Protein AF-A0A925QWQ7-F1 (afdb_monomer_lite)

Structure (mmCIF, N/CA/C/O backbone):
data_AF-A0A925QWQ7-F1
#
_entry.id   AF-A0A925QWQ7-F1
#
loop_
_atom_site.group_PDB
_atom_site.id
_atom_site.type_symbol
_atom_site.label_atom_id
_atom_site.label_alt_id
_atom_site.label_comp_id
_atom_site.label_asym_id
_atom_site.label_entity_id
_atom_site.label_seq_id
_atom_site.pdbx_PDB_ins_code
_atom_site.Cartn_x
_atom_site.Cartn_y
_atom_site.Cartn_z
_atom_site.occupancy
_atom_site.B_iso_or_equiv
_atom_site.auth_seq_id
_atom_site.auth_comp_id
_atom_site.auth_asym_id
_atom_site.auth_atom_id
_atom_site.pdbx_PDB_model_num
ATOM 1 N N . MET A 1 1 ? -10.759 -59.375 -59.514 1.00 40.69 1 MET A N 1
ATOM 2 C CA . MET A 1 1 ? -9.436 -59.112 -58.903 1.00 40.69 1 MET A CA 1
ATOM 3 C C . MET A 1 1 ? -8.755 -57.961 -59.629 1.00 40.69 1 MET A C 1
ATOM 5 O O . MET A 1 1 ? -8.294 -58.163 -60.742 1.00 40.69 1 MET A O 1
ATOM 9 N N . LYS A 1 2 ? -8.731 -56.778 -59.010 1.00 33.19 2 LYS A N 1
ATOM 10 C CA . LYS A 1 2 ? -7.583 -55.865 -58.846 1.00 33.19 2 LYS A CA 1
ATOM 11 C C . LYS A 1 2 ? -8.124 -54.510 -58.381 1.00 33.19 2 LYS A C 1
ATOM 13 O O . LYS A 1 2 ? -9.008 -53.928 -58.995 1.00 33.19 2 LYS A O 1
ATOM 18 N N . ILE A 1 3 ? -7.617 -54.122 -57.220 1.00 41.31 3 ILE A N 1
ATOM 19 C CA . ILE A 1 3 ? -7.823 -52.874 -56.492 1.00 41.31 3 ILE A CA 1
ATOM 20 C C . ILE A 1 3 ? -7.242 -51.714 -57.306 1.00 41.31 3 ILE A C 1
ATOM 22 O O . ILE A 1 3 ? -6.184 -51.887 -57.902 1.00 41.31 3 ILE A O 1
ATOM 26 N N . SER A 1 4 ? -7.885 -50.548 -57.255 1.00 40.28 4 SER A N 1
ATOM 27 C CA . SER A 1 4 ? -7.181 -49.262 -57.179 1.00 40.28 4 SER A CA 1
ATOM 28 C C . SER A 1 4 ? -8.117 -48.213 -56.593 1.00 40.28 4 SER A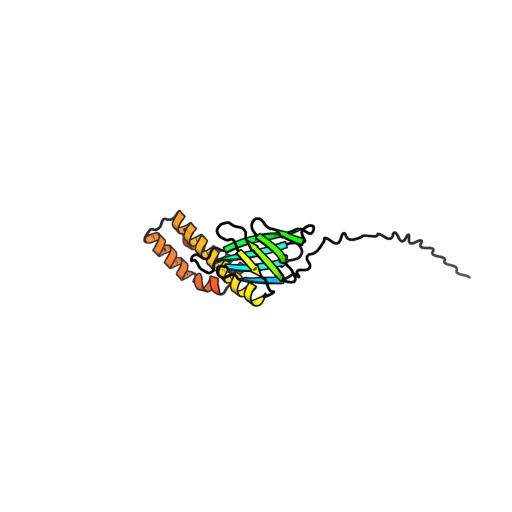 C 1
ATOM 30 O O . SER A 1 4 ? -8.942 -47.609 -57.271 1.00 40.28 4 SER A O 1
ATOM 32 N N . VAL A 1 5 ? -7.990 -48.063 -55.279 1.00 43.75 5 VAL A N 1
ATOM 33 C CA . VAL A 1 5 ? -8.482 -46.934 -54.497 1.00 43.75 5 VAL A CA 1
ATOM 34 C C . VAL A 1 5 ? -7.574 -45.748 -54.814 1.00 43.75 5 VAL A C 1
ATOM 36 O O . VAL A 1 5 ? -6.370 -45.835 -54.588 1.00 43.75 5 VAL A O 1
ATOM 39 N N . LEU A 1 6 ? -8.131 -44.642 -55.305 1.00 39.59 6 LEU A N 1
ATOM 40 C CA . LEU A 1 6 ? -7.437 -43.357 -55.297 1.00 39.59 6 LEU A CA 1
ATOM 41 C C . LEU A 1 6 ? -8.345 -42.318 -54.634 1.00 39.59 6 LEU A C 1
ATOM 43 O O . LEU A 1 6 ? -9.187 -41.687 -55.267 1.00 39.59 6 LEU A O 1
ATOM 47 N N . LEU A 1 7 ? -8.188 -42.204 -53.315 1.00 43.06 7 LEU A N 1
ATOM 48 C CA . LEU A 1 7 ? -8.650 -41.069 -52.526 1.00 43.06 7 LEU A CA 1
ATOM 49 C C . LEU A 1 7 ? -7.810 -39.847 -52.908 1.00 43.06 7 LEU A C 1
ATOM 51 O O . LEU A 1 7 ? -6.602 -39.838 -52.676 1.00 43.06 7 LEU A O 1
ATOM 55 N N . LEU A 1 8 ? -8.449 -38.805 -53.436 1.00 37.38 8 LEU A N 1
ATOM 56 C CA . LEU A 1 8 ? -7.844 -37.484 -53.574 1.00 37.38 8 LEU A CA 1
ATOM 57 C C . LEU A 1 8 ? -8.557 -36.521 -52.616 1.00 37.38 8 LEU A C 1
ATOM 59 O O . LEU A 1 8 ? -9.559 -35.899 -52.956 1.00 37.38 8 LEU A O 1
ATOM 63 N N . PHE A 1 9 ? -8.046 -36.430 -51.388 1.00 41.44 9 PHE A N 1
ATOM 64 C CA . PHE A 1 9 ? -8.383 -35.346 -50.468 1.00 41.44 9 PHE A CA 1
ATOM 65 C C . PHE A 1 9 ? -7.597 -34.098 -50.888 1.00 41.44 9 PHE A C 1
ATOM 67 O O . PHE A 1 9 ? -6.409 -33.971 -50.598 1.00 41.44 9 PHE A O 1
ATOM 74 N N . LEU A 1 10 ? -8.261 -33.166 -51.571 1.00 42.81 10 LEU A N 1
ATOM 75 C CA . LEU A 1 10 ? -7.774 -31.796 -51.728 1.00 42.81 10 LEU A CA 1
ATOM 76 C C . LEU A 1 10 ? -8.007 -31.039 -50.413 1.00 42.81 10 LEU A C 1
ATOM 78 O O . LEU A 1 10 ? -9.051 -30.429 -50.194 1.00 42.81 10 LEU A O 1
ATOM 82 N N . LEU A 1 11 ? -7.015 -31.095 -49.524 1.00 41.81 11 LEU A N 1
ATOM 83 C CA . LEU A 1 11 ? -6.864 -30.140 -48.430 1.00 41.81 11 LEU A CA 1
ATOM 84 C C . LEU A 1 11 ? -6.453 -28.795 -49.034 1.00 41.81 11 LEU A C 1
ATOM 86 O O . LEU A 1 11 ? -5.289 -28.567 -49.362 1.00 41.81 11 LEU A O 1
ATOM 90 N N . ILE A 1 12 ? -7.425 -27.895 -49.179 1.00 48.91 12 ILE A N 1
ATOM 91 C CA . ILE A 1 12 ? -7.155 -26.470 -49.348 1.00 48.91 12 ILE A CA 1
ATOM 92 C C . ILE A 1 12 ? -6.528 -26.004 -48.034 1.00 48.91 12 ILE A C 1
ATOM 94 O O . ILE A 1 12 ? -7.210 -25.759 -47.042 1.00 48.91 12 ILE A O 1
ATOM 98 N N . ALA A 1 13 ? -5.200 -25.935 -48.025 1.00 45.50 13 ALA A N 1
ATOM 99 C CA . ALA A 1 13 ? -4.436 -25.242 -47.008 1.00 45.50 13 ALA A CA 1
ATOM 100 C C . ALA A 1 13 ? -4.671 -23.734 -47.172 1.00 45.50 13 ALA A C 1
ATOM 102 O O . ALA A 1 13 ? -3.864 -23.016 -47.763 1.00 45.50 13 ALA A O 1
ATOM 103 N N . SER A 1 14 ? -5.787 -23.237 -46.645 1.00 41.69 14 SER A N 1
ATOM 104 C CA . SER A 1 14 ? -5.896 -21.836 -46.264 1.00 41.69 14 SER A CA 1
ATOM 105 C C . SER A 1 14 ? -4.884 -21.615 -45.144 1.00 41.69 14 SER A C 1
ATOM 107 O O . SER A 1 14 ? -5.115 -21.948 -43.983 1.00 41.69 14 SER A O 1
ATOM 109 N N . LYS A 1 15 ? -3.714 -21.079 -45.509 1.00 37.12 15 LYS A N 1
ATOM 110 C CA . LYS A 1 15 ? -2.814 -20.415 -44.569 1.00 37.12 15 LYS A CA 1
ATOM 111 C C . LYS A 1 15 ? -3.584 -19.245 -43.966 1.00 37.12 15 LYS A C 1
ATOM 113 O O . LYS A 1 15 ? -3.544 -18.129 -44.477 1.00 37.12 15 LYS A O 1
ATOM 118 N N . SER A 1 16 ? -4.291 -19.511 -42.878 1.00 40.88 16 SER A N 1
ATOM 119 C CA . SER A 1 16 ? -4.682 -18.493 -41.921 1.00 40.88 16 SER A CA 1
ATOM 120 C C . SER A 1 16 ? -3.385 -17.937 -41.345 1.00 40.88 16 SER A C 1
ATOM 122 O O . SER A 1 16 ? -2.865 -18.438 -40.351 1.00 40.88 16 SER A O 1
ATOM 124 N N . ASN A 1 17 ? -2.822 -16.919 -41.997 1.00 40.78 17 ASN A N 1
ATOM 125 C CA . ASN A 1 17 ? -1.910 -15.993 -41.344 1.00 40.78 17 ASN A CA 1
ATOM 126 C C . ASN A 1 17 ? -2.736 -15.235 -40.298 1.00 40.78 17 ASN A C 1
ATOM 128 O O . ASN A 1 17 ? -3.084 -14.071 -40.472 1.00 40.78 17 ASN A O 1
ATOM 132 N N . SER A 1 18 ? -3.059 -15.902 -39.192 1.00 41.16 18 SER A N 1
ATOM 133 C CA . SER A 1 18 ? -3.264 -15.216 -37.930 1.00 41.16 18 SER A CA 1
ATOM 134 C C . SER A 1 18 ? -1.891 -14.692 -37.532 1.00 41.16 18 SER A C 1
ATOM 136 O O . SER A 1 18 ? -1.170 -15.313 -36.756 1.00 41.16 18 SER A O 1
ATOM 138 N N . GLN A 1 19 ? -1.508 -13.541 -38.088 1.00 38.75 19 GLN A N 1
ATOM 139 C CA . GLN A 1 19 ? -0.690 -12.622 -37.318 1.00 38.75 19 GLN A CA 1
ATOM 140 C C . GLN A 1 19 ? -1.536 -12.317 -36.087 1.00 38.75 19 GLN A C 1
ATOM 142 O O . GLN A 1 19 ? -2.439 -11.485 -36.128 1.00 38.75 19 GLN A O 1
ATOM 147 N N . ALA A 1 20 ? -1.319 -13.081 -35.015 1.00 44.44 20 ALA A N 1
ATOM 148 C CA . ALA A 1 20 ? -1.681 -12.619 -33.696 1.00 44.44 20 ALA A CA 1
ATOM 149 C C . ALA A 1 20 ? -1.054 -11.230 -33.609 1.00 44.44 20 ALA A C 1
ATOM 151 O O . ALA A 1 20 ? 0.171 -11.118 -33.674 1.00 44.44 20 ALA A O 1
ATOM 152 N N . LEU A 1 21 ? -1.888 -10.185 -33.598 1.00 43.09 21 LEU A N 1
ATOM 153 C CA . LEU A 1 21 ? -1.446 -8.842 -33.268 1.00 43.09 21 LEU A CA 1
ATOM 154 C C . LEU A 1 21 ? -0.762 -9.006 -31.914 1.00 43.09 21 LEU A C 1
ATOM 156 O O . LEU A 1 21 ? -1.430 -9.214 -30.900 1.00 43.09 21 LEU A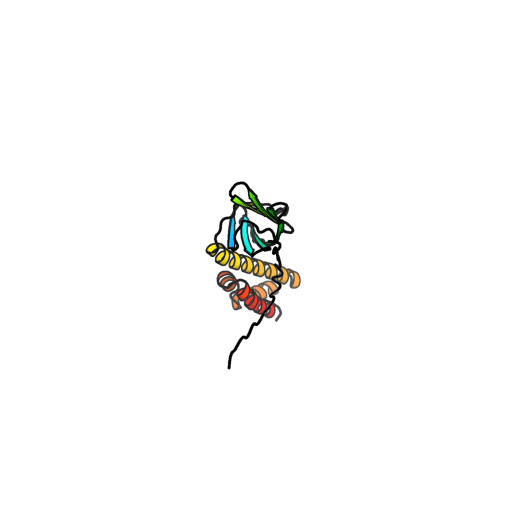 O 1
ATOM 160 N N . SER A 1 22 ? 0.568 -9.058 -31.909 1.00 48.84 22 SER A N 1
ATOM 161 C CA . SER A 1 22 ? 1.319 -9.136 -30.673 1.00 48.84 22 SER A CA 1
ATOM 162 C C . SER A 1 22 ? 1.055 -7.807 -29.999 1.00 48.84 22 SER A C 1
ATOM 164 O O . SER A 1 22 ? 1.579 -6.785 -30.440 1.00 48.84 22 SER A O 1
ATOM 166 N N . ILE A 1 23 ? 0.168 -7.812 -29.003 1.00 57.44 23 ILE A N 1
ATOM 167 C CA . ILE A 1 23 ? -0.064 -6.648 -28.159 1.00 57.44 23 ILE A CA 1
ATOM 168 C C . ILE A 1 23 ? 1.328 -6.231 -27.680 1.00 57.44 23 ILE A C 1
ATOM 170 O O . ILE A 1 23 ? 2.019 -7.078 -27.105 1.00 57.44 23 ILE A O 1
ATOM 174 N N . PRO A 1 24 ? 1.796 -5.015 -27.996 1.00 58.03 24 PRO A N 1
ATOM 175 C CA . PRO A 1 24 ? 3.124 -4.582 -27.598 1.00 58.03 24 PRO A CA 1
ATOM 176 C C . PRO A 1 24 ? 3.265 -4.742 -26.081 1.00 58.03 24 PRO A C 1
ATOM 178 O O . PRO A 1 24 ? 2.457 -4.222 -25.312 1.00 58.03 24 PRO A O 1
ATOM 181 N N . ARG A 1 25 ? 4.249 -5.545 -25.665 1.00 69.19 25 ARG A N 1
ATOM 182 C CA . ARG A 1 25 ? 4.498 -5.882 -24.261 1.00 69.19 25 ARG A CA 1
ATOM 183 C C . ARG A 1 25 ? 5.687 -5.091 -23.751 1.00 69.19 25 ARG A C 1
ATOM 185 O O . ARG A 1 25 ? 6.698 -4.978 -24.441 1.00 69.19 25 ARG A O 1
ATOM 192 N N . SER A 1 26 ? 5.563 -4.602 -22.523 1.00 81.06 26 SER A N 1
ATOM 193 C CA . SER A 1 26 ? 6.690 -4.061 -21.773 1.00 81.06 26 SER A CA 1
ATOM 194 C C . SER A 1 26 ? 7.804 -5.106 -21.662 1.00 81.06 26 SER A C 1
ATOM 196 O O . SER A 1 26 ? 7.536 -6.296 -21.508 1.00 81.06 26 SER A O 1
ATOM 198 N N . ASP A 1 27 ? 9.060 -4.661 -21.703 1.00 86.62 27 ASP A N 1
ATOM 199 C CA . ASP A 1 27 ? 10.222 -5.494 -21.383 1.00 86.62 27 ASP A CA 1
ATOM 200 C C . ASP A 1 27 ? 10.437 -5.655 -19.866 1.00 86.62 27 ASP A C 1
ATOM 202 O O . ASP A 1 27 ? 11.351 -6.365 -19.440 1.00 86.62 27 ASP A O 1
ATOM 206 N N . LEU A 1 28 ? 9.611 -5.008 -19.033 1.00 90.19 28 LEU A N 1
ATOM 207 C CA . LEU A 1 28 ? 9.527 -5.318 -17.611 1.00 90.19 28 LEU A CA 1
ATOM 208 C C . LEU A 1 28 ? 8.772 -6.635 -17.430 1.00 90.19 28 LEU A C 1
ATOM 210 O O . LEU A 1 28 ? 7.623 -6.753 -17.847 1.00 90.19 28 LEU A O 1
ATOM 214 N N . ALA A 1 29 ? 9.421 -7.609 -16.797 1.00 91.19 29 ALA A N 1
ATOM 215 C CA . ALA A 1 29 ? 8.795 -8.887 -16.500 1.00 91.19 29 ALA A CA 1
ATOM 216 C C . ALA A 1 29 ? 7.634 -8.737 -15.502 1.00 91.19 29 ALA A C 1
ATOM 218 O O . ALA A 1 29 ? 7.589 -7.811 -14.687 1.00 91.19 29 ALA A O 1
ATOM 219 N N . ASP A 1 30 ? 6.712 -9.694 -15.543 1.00 93.00 30 ASP A N 1
ATOM 220 C CA . ASP A 1 30 ? 5.745 -9.872 -14.468 1.00 93.00 30 ASP A CA 1
ATOM 221 C C . ASP A 1 30 ? 6.479 -10.168 -13.163 1.00 93.00 30 ASP A C 1
ATOM 223 O O . ASP A 1 30 ? 7.454 -10.921 -13.135 1.00 93.00 30 ASP A O 1
ATOM 227 N N . GLY A 1 31 ? 5.999 -9.588 -12.068 1.00 92.75 31 GLY A N 1
ATOM 228 C CA . GLY A 1 31 ? 6.649 -9.768 -10.782 1.00 92.75 31 GLY A CA 1
ATOM 229 C C . GLY A 1 31 ? 6.351 -8.668 -9.784 1.00 92.75 31 GLY A C 1
ATOM 230 O O . GLY A 1 31 ? 5.429 -7.860 -9.932 1.00 92.75 31 GLY A O 1
ATOM 231 N N . TYR A 1 32 ? 7.155 -8.661 -8.729 1.00 93.75 32 TYR A N 1
ATOM 232 C CA . TYR A 1 32 ? 7.007 -7.765 -7.596 1.00 93.75 32 TYR A CA 1
ATOM 233 C C . TYR A 1 32 ? 8.264 -6.935 -7.436 1.00 93.75 32 TYR A C 1
ATOM 235 O O . TYR A 1 32 ? 9.368 -7.460 -7.308 1.00 93.75 32 TYR A O 1
ATOM 243 N N . TYR A 1 33 ? 8.081 -5.627 -7.394 1.00 94.31 33 TYR A N 1
ATOM 244 C CA . TYR A 1 33 ? 9.157 -4.664 -7.376 1.00 94.31 33 TYR A CA 1
ATOM 245 C C . TYR A 1 33 ? 9.014 -3.715 -6.198 1.00 94.31 33 TYR A C 1
ATOM 247 O O . TYR A 1 33 ? 7.915 -3.399 -5.741 1.00 94.31 33 TYR A O 1
ATOM 255 N N . ARG A 1 34 ? 10.152 -3.218 -5.729 1.00 93.25 34 ARG A N 1
ATOM 256 C CA . ARG A 1 34 ? 10.247 -2.281 -4.618 1.00 93.25 34 ARG A CA 1
ATOM 257 C C . ARG A 1 34 ? 11.214 -1.162 -4.965 1.00 93.25 34 ARG A C 1
ATOM 259 O O . ARG A 1 34 ? 12.287 -1.399 -5.517 1.00 93.25 34 ARG A O 1
ATOM 266 N N . GLY A 1 35 ? 10.847 0.061 -4.612 1.00 92.06 35 GLY A N 1
ATOM 267 C CA . GLY A 1 35 ? 11.693 1.247 -4.705 1.00 92.06 35 GLY A CA 1
ATOM 268 C C . GLY A 1 35 ? 11.533 2.104 -3.464 1.00 92.06 35 GLY A C 1
ATOM 269 O O . GLY A 1 35 ? 10.501 2.038 -2.809 1.00 92.06 35 GLY A O 1
ATOM 270 N N . HIS A 1 36 ? 12.570 2.838 -3.076 1.00 89.38 36 HIS A N 1
ATOM 271 C CA . HIS A 1 36 ? 12.551 3.703 -1.892 1.00 89.38 36 HIS A CA 1
ATOM 272 C C . HIS A 1 36 ? 13.132 5.076 -2.237 1.00 89.38 36 HIS A C 1
ATOM 274 O O . HIS A 1 36 ? 14.043 5.191 -3.063 1.00 89.38 36 HIS A O 1
ATOM 280 N N . SER A 1 37 ? 12.601 6.106 -1.590 1.00 87.19 37 SER A N 1
ATOM 281 C CA . SER A 1 37 ? 13.196 7.430 -1.437 1.00 87.19 37 SER A CA 1
ATOM 282 C C . SER A 1 37 ? 13.415 7.695 0.058 1.00 87.19 37 SER A C 1
ATOM 284 O O . SER A 1 37 ? 13.122 6.843 0.894 1.00 87.19 37 SER A O 1
ATOM 286 N N . PHE A 1 38 ? 13.931 8.872 0.411 1.00 81.00 38 PHE A N 1
ATOM 287 C CA . PHE A 1 38 ? 14.091 9.263 1.815 1.00 81.00 38 PHE A CA 1
ATOM 288 C C . PHE A 1 38 ? 12.752 9.307 2.575 1.00 81.00 38 PHE A C 1
ATOM 290 O O . PHE A 1 38 ? 12.695 8.946 3.744 1.00 81.00 38 PHE A O 1
ATOM 297 N N . MET A 1 39 ? 11.674 9.703 1.894 1.00 81.50 39 MET A N 1
ATOM 298 C CA . MET A 1 39 ? 10.369 9.966 2.514 1.00 81.50 39 MET A CA 1
ATOM 299 C C . MET A 1 39 ? 9.334 8.888 2.201 1.00 81.50 39 MET A C 1
ATOM 301 O O . MET A 1 39 ? 8.265 8.883 2.801 1.00 81.50 39 MET A O 1
ATOM 305 N N . MET A 1 40 ? 9.604 8.003 1.235 1.00 86.88 40 MET A N 1
ATOM 306 C CA . MET A 1 40 ? 8.594 7.094 0.698 1.00 86.88 40 MET A CA 1
ATOM 307 C C . MET A 1 40 ? 9.141 5.721 0.324 1.00 86.88 40 MET A C 1
ATOM 309 O O . MET A 1 40 ? 10.280 5.572 -0.116 1.00 86.88 40 MET A O 1
ATOM 313 N N . ALA A 1 41 ? 8.269 4.724 0.413 1.00 89.12 41 ALA A N 1
ATOM 314 C CA . ALA A 1 41 ? 8.440 3.414 -0.190 1.00 89.12 41 ALA A CA 1
ATOM 315 C C . ALA A 1 41 ? 7.396 3.217 -1.296 1.00 89.12 41 ALA A C 1
ATOM 317 O O . ALA A 1 41 ? 6.226 3.540 -1.113 1.00 89.12 41 ALA A O 1
ATOM 318 N N . GLY A 1 42 ? 7.820 2.684 -2.437 1.00 90.69 42 GLY A N 1
ATOM 319 C CA . GLY A 1 42 ? 6.965 2.267 -3.542 1.00 90.69 42 GLY A CA 1
ATOM 320 C C . GLY A 1 42 ? 7.055 0.759 -3.745 1.00 90.69 42 GLY A C 1
ATOM 321 O O . GLY A 1 42 ? 8.147 0.188 -3.733 1.00 90.69 42 GLY A O 1
ATOM 322 N N . TYR A 1 43 ? 5.910 0.131 -3.957 1.00 92.44 43 TYR A N 1
ATOM 323 C CA . TYR A 1 43 ? 5.741 -1.299 -4.153 1.00 92.44 43 TYR A CA 1
ATOM 324 C C . TYR A 1 43 ? 4.913 -1.502 -5.414 1.00 92.44 43 TYR A C 1
ATOM 326 O O . TYR A 1 43 ? 3.808 -0.986 -5.508 1.00 92.44 43 TYR A O 1
ATOM 334 N N . VAL A 1 44 ? 5.432 -2.236 -6.393 1.00 94.06 44 VAL A N 1
ATOM 335 C CA . VAL A 1 44 ? 4.765 -2.420 -7.685 1.00 94.06 44 VAL A CA 1
ATOM 336 C C . VAL A 1 44 ? 4.578 -3.902 -7.957 1.00 94.06 44 VAL A C 1
ATOM 338 O O . VAL A 1 44 ? 5.549 -4.652 -7.947 1.00 94.06 44 VAL A O 1
ATOM 341 N N . ARG A 1 45 ? 3.346 -4.326 -8.228 1.00 94.25 45 ARG A N 1
ATOM 342 C CA . ARG A 1 45 ? 3.045 -5.655 -8.772 1.00 94.25 45 ARG A CA 1
ATOM 343 C C . ARG A 1 45 ? 2.713 -5.517 -10.250 1.00 94.25 45 ARG A C 1
ATOM 345 O O . ARG A 1 45 ? 1.705 -4.894 -10.560 1.00 94.25 45 ARG A O 1
ATOM 352 N N . VAL A 1 46 ? 3.518 -6.103 -11.127 1.00 94.19 46 VAL A N 1
ATOM 353 C CA . VAL A 1 46 ? 3.307 -6.118 -12.584 1.00 94.19 46 VAL A CA 1
ATOM 354 C C . VAL A 1 46 ? 2.652 -7.438 -12.987 1.00 94.19 46 VAL A C 1
ATOM 356 O O . VAL A 1 46 ? 3.018 -8.497 -12.471 1.00 94.19 46 VAL A O 1
ATOM 359 N N . SER A 1 47 ? 1.637 -7.378 -13.848 1.00 91.00 47 SER A N 1
ATOM 360 C CA . SER A 1 47 ? 0.917 -8.539 -14.378 1.00 91.00 47 SER A CA 1
ATOM 361 C C . SER A 1 47 ? 0.375 -8.244 -15.782 1.00 91.00 47 SER A C 1
ATOM 363 O O . SER A 1 47 ? -0.633 -7.550 -15.926 1.00 91.00 47 SER A O 1
ATOM 365 N N . ASN A 1 48 ? 1.004 -8.819 -16.808 1.00 81.38 48 ASN A N 1
ATOM 366 C CA . ASN A 1 48 ? 0.698 -8.649 -18.230 1.00 81.38 48 ASN A CA 1
ATOM 367 C C . ASN A 1 48 ? 0.694 -7.179 -18.693 1.00 81.38 48 ASN A C 1
ATOM 369 O O . ASN A 1 48 ? 1.732 -6.622 -19.035 1.00 81.38 48 ASN A O 1
ATOM 373 N N . ASP A 1 49 ? -0.494 -6.580 -18.744 1.00 82.50 49 ASP A N 1
ATOM 374 C CA . ASP A 1 49 ? -0.838 -5.246 -19.241 1.00 82.50 49 ASP A CA 1
ATOM 375 C C . ASP A 1 49 ? -1.313 -4.306 -18.121 1.00 82.50 49 ASP A C 1
ATOM 377 O O . ASP A 1 49 ? -1.654 -3.148 -18.380 1.00 82.50 49 ASP A O 1
ATOM 381 N N . THR A 1 50 ? -1.288 -4.786 -16.870 1.00 90.62 50 THR A N 1
ATOM 382 C CA . THR A 1 50 ? -1.620 -4.010 -15.667 1.00 90.62 50 THR A CA 1
ATOM 383 C C . THR A 1 50 ? -0.483 -4.028 -14.644 1.00 90.62 50 THR A C 1
ATOM 385 O O . THR A 1 50 ? 0.226 -5.020 -14.473 1.00 90.62 50 THR A O 1
ATOM 388 N N . ALA A 1 51 ? -0.310 -2.926 -13.918 1.00 94.31 51 ALA A N 1
ATOM 389 C CA . ALA A 1 51 ? 0.539 -2.884 -12.736 1.00 94.31 51 ALA A CA 1
ATOM 390 C C . ALA A 1 51 ? -0.181 -2.179 -11.585 1.00 94.31 51 ALA A C 1
ATOM 392 O O . ALA A 1 51 ? -0.855 -1.176 -11.785 1.00 94.31 51 ALA A O 1
ATOM 393 N N . ILE A 1 52 ? -0.036 -2.685 -10.364 1.00 94.38 52 ILE A N 1
ATOM 394 C CA . ILE A 1 52 ? -0.566 -2.044 -9.155 1.00 94.38 52 ILE A CA 1
ATOM 395 C C . ILE A 1 52 ? 0.604 -1.420 -8.414 1.00 94.38 52 ILE A C 1
ATOM 397 O O . ILE A 1 52 ? 1.509 -2.143 -7.995 1.00 94.38 52 ILE A O 1
ATOM 401 N N . ALA A 1 53 ? 0.582 -0.101 -8.255 1.00 94.25 53 ALA A N 1
ATOM 402 C CA . ALA A 1 53 ? 1.598 0.655 -7.540 1.00 94.25 53 ALA A CA 1
ATOM 403 C C . ALA A 1 53 ? 1.039 1.154 -6.205 1.00 94.25 53 ALA A C 1
ATOM 405 O O . ALA A 1 53 ? 0.135 1.983 -6.168 1.00 94.25 53 ALA A O 1
ATOM 406 N N . ASP A 1 54 ? 1.603 0.656 -5.114 1.00 91.56 54 ASP A N 1
ATOM 407 C CA . ASP A 1 54 ? 1.319 1.087 -3.757 1.00 91.56 54 ASP A CA 1
ATOM 408 C C . ASP A 1 54 ? 2.459 1.981 -3.248 1.00 91.56 54 ASP A C 1
ATOM 410 O O . ASP A 1 54 ? 3.636 1.620 -3.327 1.00 91.56 54 ASP A O 1
ATOM 414 N N . PHE A 1 55 ? 2.126 3.137 -2.690 1.00 89.94 55 PHE A N 1
ATOM 415 C CA . PHE A 1 55 ? 3.075 4.112 -2.171 1.00 89.94 55 PHE A CA 1
ATOM 416 C C . PHE A 1 55 ? 2.786 4.404 -0.701 1.00 89.94 55 PHE A C 1
ATOM 418 O O . PHE A 1 55 ? 1.641 4.642 -0.327 1.00 89.94 55 PHE A O 1
ATOM 425 N N . ILE A 1 56 ? 3.832 4.419 0.120 1.00 86.94 56 ILE A N 1
ATOM 426 C CA . ILE A 1 56 ? 3.754 4.608 1.570 1.00 86.94 56 ILE A CA 1
ATOM 427 C C . ILE A 1 56 ? 4.688 5.736 1.973 1.00 86.94 56 ILE A C 1
ATOM 429 O O . ILE A 1 56 ? 5.864 5.718 1.605 1.00 86.94 56 ILE A O 1
ATOM 433 N N . GLN A 1 57 ? 4.191 6.670 2.776 1.00 83.38 57 GLN A N 1
ATOM 434 C CA . GLN A 1 57 ? 5.018 7.690 3.411 1.00 83.38 57 GLN A CA 1
ATOM 435 C C . GLN A 1 57 ? 5.695 7.128 4.667 1.00 83.38 57 GLN A C 1
ATOM 437 O O . GLN A 1 57 ? 5.057 6.499 5.510 1.00 83.38 57 GLN A O 1
ATOM 442 N N . LEU A 1 58 ? 7.012 7.311 4.764 1.00 77.06 58 LEU A N 1
ATOM 443 C CA . LEU A 1 58 ? 7.853 6.724 5.811 1.00 77.06 58 LEU A CA 1
ATOM 444 C C . LEU A 1 58 ? 8.026 7.646 7.025 1.00 77.06 58 LEU A C 1
ATOM 446 O O . LEU A 1 58 ? 8.226 7.145 8.129 1.00 77.06 58 LEU A O 1
ATOM 450 N N . ASP A 1 59 ? 7.965 8.967 6.829 1.00 65.38 59 ASP A N 1
ATOM 451 C CA . ASP A 1 59 ? 8.376 9.971 7.820 1.00 65.38 59 ASP A CA 1
ATOM 452 C C . ASP A 1 59 ? 7.235 10.513 8.697 1.00 65.38 59 ASP A C 1
ATOM 454 O O . ASP A 1 59 ? 7.500 11.173 9.701 1.00 65.38 59 ASP A O 1
ATOM 458 N N . LYS A 1 60 ? 5.972 10.238 8.351 1.00 54.28 60 LYS A N 1
ATOM 459 C CA . LYS A 1 60 ? 4.804 10.752 9.077 1.00 54.28 60 LYS A CA 1
ATOM 460 C C . LYS A 1 60 ? 3.889 9.639 9.559 1.00 54.28 60 LYS A C 1
ATOM 462 O O . LYS A 1 60 ? 3.664 8.639 8.879 1.00 54.28 60 LYS A O 1
ATOM 467 N N . MET A 1 61 ? 3.361 9.840 10.764 1.00 44.25 61 MET A N 1
ATOM 468 C CA . MET A 1 61 ? 2.171 9.147 11.235 1.00 44.25 61 MET A CA 1
ATOM 469 C C . MET A 1 61 ? 0.957 10.072 11.068 1.00 44.25 61 MET A C 1
ATOM 471 O O . MET A 1 61 ? 1.056 11.239 11.450 1.00 44.25 61 MET A O 1
ATOM 475 N N . PRO A 1 62 ? -0.183 9.568 10.563 1.00 53.41 62 PRO A N 1
ATOM 476 C CA . PRO A 1 62 ? -0.395 8.207 10.065 1.00 53.41 62 PRO A CA 1
ATOM 477 C C . PRO A 1 62 ? 0.275 7.970 8.698 1.00 53.41 62 PRO A C 1
ATOM 479 O O . PRO A 1 62 ? 0.468 8.894 7.915 1.00 53.41 62 PRO A O 1
ATOM 482 N N . ARG A 1 63 ? 0.686 6.720 8.444 1.00 65.50 63 ARG A N 1
ATOM 483 C CA . ARG A 1 63 ? 1.294 6.315 7.170 1.00 65.50 63 ARG A CA 1
ATOM 484 C C . ARG A 1 63 ? 0.196 6.251 6.117 1.00 65.50 63 ARG A C 1
ATOM 486 O O . ARG A 1 63 ? -0.523 5.255 6.050 1.00 65.50 63 ARG A O 1
ATOM 493 N N . ASP A 1 64 ? 0.066 7.301 5.323 1.00 68.38 64 ASP A N 1
ATOM 494 C CA . ASP A 1 64 ? -0.874 7.300 4.211 1.00 68.38 64 ASP A CA 1
ATOM 495 C C . ASP A 1 64 ? -0.406 6.297 3.153 1.00 68.38 64 ASP A C 1
ATOM 497 O O . ASP A 1 64 ? 0.746 6.319 2.704 1.00 68.38 64 ASP A O 1
ATOM 501 N N . LEU A 1 65 ? -1.304 5.377 2.802 1.00 82.19 65 LEU A N 1
ATOM 502 C CA . LEU A 1 65 ? -1.129 4.438 1.706 1.00 82.19 65 LEU A CA 1
ATOM 503 C C . LEU A 1 65 ? -1.912 4.958 0.505 1.00 82.19 65 LEU A C 1
ATOM 505 O O . LEU A 1 65 ? -3.133 5.108 0.564 1.00 82.19 65 LEU A O 1
ATOM 509 N N . HIS A 1 66 ? -1.209 5.162 -0.599 1.00 87.00 66 HIS A N 1
ATOM 510 C CA . HIS A 1 66 ? -1.813 5.475 -1.885 1.00 87.00 66 HIS A CA 1
ATOM 511 C C . HIS A 1 66 ? -1.639 4.304 -2.846 1.00 87.00 66 HIS A C 1
ATOM 513 O O . HIS A 1 66 ? -0.526 3.812 -3.006 1.00 87.00 66 HIS A O 1
ATOM 519 N N . THR A 1 67 ? -2.712 3.890 -3.515 1.00 89.94 67 THR A N 1
ATOM 520 C CA . THR A 1 67 ? -2.676 2.825 -4.524 1.00 89.94 67 THR A CA 1
ATOM 521 C C . THR A 1 67 ? -3.147 3.376 -5.862 1.00 89.94 67 THR A C 1
ATOM 523 O O . THR A 1 67 ? -4.207 3.996 -5.944 1.00 89.94 67 THR A O 1
ATOM 526 N N . ASP A 1 68 ? -2.384 3.109 -6.916 1.00 93.69 68 ASP A N 1
ATOM 527 C CA . ASP A 1 68 ? -2.732 3.442 -8.295 1.00 93.69 68 ASP A CA 1
ATOM 528 C C . ASP A 1 68 ? -2.663 2.189 -9.175 1.00 93.69 68 ASP A C 1
ATOM 530 O O . ASP A 1 68 ? -1.841 1.295 -8.952 1.00 93.69 68 ASP A O 1
ATOM 534 N N . THR A 1 69 ? -3.537 2.123 -10.176 1.00 96.19 69 THR A N 1
ATOM 535 C CA . THR A 1 69 ? -3.515 1.066 -11.194 1.00 96.19 69 THR A CA 1
ATOM 536 C C . THR A 1 69 ? -2.966 1.664 -12.476 1.00 96.19 69 THR A C 1
ATOM 538 O O . THR A 1 69 ? -3.496 2.652 -12.979 1.00 96.19 69 THR A O 1
ATOM 541 N N . LEU A 1 70 ? -1.888 1.079 -12.982 1.00 96.12 70 LEU A N 1
ATOM 542 C CA . LEU A 1 70 ? -1.183 1.529 -14.169 1.00 96.12 70 LEU A CA 1
ATOM 543 C C . LEU A 1 70 ? -1.514 0.614 -15.343 1.00 96.12 70 LEU A C 1
ATOM 545 O O . LEU A 1 70 ? -1.488 -0.610 -15.201 1.00 96.12 70 LEU A O 1
ATOM 549 N N . PHE A 1 71 ? -1.734 1.216 -16.504 1.00 94.19 71 PHE A N 1
ATOM 550 C CA . PHE A 1 71 ? -1.914 0.522 -17.775 1.00 94.19 71 PHE A CA 1
ATOM 551 C C . PHE A 1 71 ? -0.732 0.821 -18.689 1.00 94.19 71 PHE A C 1
ATOM 553 O O . PHE A 1 71 ? -0.212 1.941 -18.680 1.00 94.19 71 PHE A O 1
ATOM 560 N N . TYR A 1 72 ? -0.281 -0.180 -19.441 1.00 92.69 72 TYR A N 1
ATOM 561 C CA . TYR A 1 72 ? 0.861 -0.014 -20.333 1.00 92.69 72 TYR A CA 1
ATOM 562 C C . TYR A 1 72 ? 0.479 0.763 -21.599 1.00 92.69 72 TYR A C 1
ATOM 564 O O . TYR A 1 72 ? -0.374 0.339 -22.375 1.00 92.69 72 TYR A O 1
ATOM 572 N N . ASP A 1 73 ? 1.146 1.893 -21.812 1.00 90.06 73 ASP A N 1
ATOM 573 C CA . ASP A 1 73 ? 1.146 2.676 -23.040 1.00 90.06 73 ASP A CA 1
ATOM 574 C C . ASP A 1 73 ? 2.365 2.275 -23.878 1.00 90.06 73 ASP A C 1
ATOM 576 O O . ASP A 1 73 ? 3.511 2.620 -23.574 1.00 90.06 73 ASP A O 1
ATOM 580 N N . ALA A 1 74 ? 2.102 1.524 -24.943 1.00 87.75 74 ALA A N 1
ATOM 581 C CA . ALA A 1 74 ? 3.128 1.032 -25.847 1.00 87.75 74 ALA A CA 1
ATOM 582 C C . ALA A 1 74 ? 3.748 2.109 -26.746 1.00 87.75 74 ALA A C 1
ATOM 584 O O . ALA A 1 74 ? 4.840 1.891 -27.261 1.00 87.75 74 ALA A O 1
ATOM 585 N N . VAL A 1 75 ? 3.074 3.244 -26.960 1.00 87.75 75 VAL A N 1
ATOM 586 C CA . VAL A 1 75 ? 3.605 4.331 -27.798 1.00 87.75 75 VAL A CA 1
ATOM 587 C C . VAL A 1 75 ? 4.707 5.067 -27.049 1.00 87.75 75 VAL A C 1
ATOM 589 O O . VAL A 1 75 ? 5.742 5.397 -27.621 1.00 87.75 75 VAL A O 1
ATOM 592 N N . GLU A 1 76 ? 4.492 5.301 -25.758 1.00 88.25 76 GLU A N 1
ATOM 593 C CA . GLU A 1 76 ? 5.471 5.966 -24.898 1.00 88.25 76 GLU A CA 1
ATOM 594 C C . GLU A 1 76 ? 6.403 4.994 -24.164 1.00 88.25 76 GLU A C 1
ATOM 596 O O . GLU A 1 76 ? 7.327 5.429 -23.478 1.00 88.25 76 GLU A O 1
ATOM 601 N N . GLU A 1 77 ? 6.154 3.688 -24.274 1.00 89.06 77 GLU A N 1
ATOM 602 C CA . GLU A 1 77 ? 6.814 2.634 -23.495 1.00 89.06 77 GLU A CA 1
ATOM 603 C C . GLU A 1 77 ? 6.743 2.889 -21.976 1.00 89.06 77 GLU A C 1
ATOM 605 O O . GLU A 1 77 ? 7.679 2.611 -21.216 1.00 89.06 77 GLU A O 1
ATOM 610 N N . THR A 1 78 ? 5.609 3.421 -21.511 1.00 91.75 78 THR A N 1
ATOM 611 C CA . THR A 1 78 ? 5.392 3.755 -20.100 1.00 91.75 78 THR A CA 1
ATOM 612 C C . THR A 1 78 ? 4.097 3.174 -19.571 1.00 91.75 78 THR A C 1
ATOM 614 O O . THR A 1 78 ? 3.102 3.043 -20.261 1.00 91.75 78 THR A O 1
ATOM 617 N N . TRP A 1 79 ? 4.099 2.836 -18.297 1.00 94.19 79 TRP A N 1
ATOM 618 C CA . TRP A 1 79 ? 2.915 2.464 -17.547 1.00 94.19 79 TRP A CA 1
ATOM 619 C C . TRP A 1 79 ? 2.341 3.714 -16.889 1.00 94.19 79 TRP A C 1
ATOM 621 O O . TRP A 1 79 ? 3.069 4.390 -16.159 1.00 94.19 79 TRP A O 1
ATOM 631 N N . LYS A 1 80 ? 1.060 4.021 -17.101 1.00 94.69 80 LYS A N 1
ATOM 632 C CA . LYS A 1 80 ? 0.417 5.230 -16.562 1.00 94.69 80 LYS A CA 1
ATOM 633 C C . LYS A 1 80 ? -0.849 4.905 -15.780 1.00 94.69 80 LYS A C 1
ATOM 635 O O . LYS A 1 80 ? -1.678 4.119 -16.231 1.00 94.69 80 LYS A O 1
ATOM 640 N N . GLY A 1 81 ? -0.983 5.527 -14.616 1.00 94.50 81 GLY A N 1
ATOM 641 C CA . GLY A 1 81 ? -2.198 5.549 -13.808 1.00 94.50 81 GLY A CA 1
ATOM 642 C C . GLY A 1 81 ? -2.752 6.962 -13.688 1.00 94.50 81 GLY A C 1
ATOM 643 O O . GLY A 1 81 ? -2.420 7.850 -14.475 1.00 94.50 81 GLY A O 1
ATOM 644 N N . LYS A 1 82 ? -3.585 7.191 -12.672 1.00 94.19 82 LYS A N 1
ATOM 645 C CA . LYS A 1 82 ? -4.177 8.515 -12.420 1.00 94.19 82 LYS A CA 1
ATOM 646 C C . LYS A 1 82 ? -3.139 9.540 -11.954 1.00 94.19 82 LYS A C 1
ATOM 648 O O . LYS A 1 82 ? -3.267 10.731 -12.214 1.00 94.19 82 LYS A O 1
ATOM 653 N N . THR A 1 83 ? -2.164 9.071 -11.191 1.00 93.06 83 THR A N 1
ATOM 654 C CA . THR A 1 83 ? -1.205 9.885 -10.432 1.00 93.06 83 THR A CA 1
ATOM 655 C C . THR A 1 83 ? 0.207 9.325 -10.478 1.00 93.06 83 THR A C 1
ATOM 657 O O . THR A 1 83 ? 1.152 10.022 -10.123 1.00 93.06 83 THR A O 1
ATOM 660 N N . ALA A 1 84 ? 0.364 8.072 -10.892 1.00 95.44 84 ALA A N 1
ATOM 661 C CA . ALA A 1 84 ? 1.638 7.391 -10.931 1.00 95.44 84 ALA A CA 1
ATOM 662 C C . ALA A 1 84 ? 2.035 6.987 -12.349 1.00 95.44 84 ALA A C 1
ATOM 664 O O . ALA A 1 84 ? 1.199 6.769 -13.228 1.00 95.44 84 ALA A O 1
ATOM 665 N N . ARG A 1 85 ? 3.346 6.853 -12.552 1.00 95.62 85 ARG A N 1
ATOM 666 C CA . ARG A 1 85 ? 3.931 6.362 -13.799 1.00 95.62 85 ARG A CA 1
ATOM 667 C C . ARG A 1 85 ? 5.114 5.446 -13.541 1.00 95.62 85 ARG A C 1
ATOM 669 O O . ARG A 1 85 ? 5.945 5.727 -12.677 1.00 95.62 85 ARG A O 1
ATOM 676 N N . LEU A 1 86 ? 5.224 4.380 -14.321 1.00 95.81 86 LEU A N 1
ATOM 677 C CA . LEU A 1 86 ? 6.347 3.451 -14.309 1.00 95.81 86 LEU A CA 1
ATOM 678 C C . LEU A 1 86 ? 7.013 3.449 -15.683 1.00 95.81 86 LEU A C 1
ATOM 680 O O . LEU A 1 86 ? 6.372 3.234 -16.704 1.00 95.81 86 LEU A O 1
ATOM 684 N N . TYR A 1 87 ? 8.309 3.728 -15.716 1.00 94.75 87 TYR A N 1
ATOM 685 C CA . TYR A 1 87 ? 9.028 3.929 -16.968 1.00 94.75 87 TYR A CA 1
ATOM 686 C C . TYR A 1 87 ? 10.501 3.553 -16.836 1.00 94.75 87 TYR A C 1
ATOM 688 O O . TYR A 1 87 ? 11.074 3.484 -15.739 1.00 94.75 87 TYR A O 1
ATOM 696 N N . LYS A 1 88 ? 11.139 3.333 -17.982 1.00 93.56 88 LYS A N 1
ATOM 697 C CA . LYS A 1 88 ? 12.559 3.014 -18.071 1.00 93.56 88 LYS A CA 1
ATOM 698 C C . LYS A 1 88 ? 13.365 4.288 -18.319 1.00 93.56 88 LYS A C 1
ATOM 700 O O . LYS A 1 88 ? 13.041 5.091 -19.184 1.00 93.56 88 LYS A O 1
ATOM 705 N N . LYS A 1 89 ? 14.451 4.495 -17.568 1.00 92.50 89 LYS A N 1
ATOM 706 C CA . LYS A 1 89 ? 15.428 5.562 -17.855 1.00 92.50 89 LYS A CA 1
ATOM 707 C C . LYS A 1 89 ? 16.843 5.007 -17.805 1.00 92.50 89 LYS A C 1
ATOM 709 O O . LYS A 1 89 ? 17.370 4.699 -16.727 1.00 92.50 89 LYS A O 1
ATOM 714 N N . GLY A 1 90 ? 17.445 4.887 -18.988 1.00 90.44 90 GLY A N 1
ATOM 715 C CA . GLY A 1 90 ? 18.654 4.099 -19.206 1.00 90.44 90 GLY A CA 1
ATOM 716 C C . GLY A 1 90 ? 18.362 2.613 -18.991 1.00 90.44 90 GLY A C 1
ATOM 717 O O . GLY A 1 90 ? 17.414 2.073 -19.545 1.00 90.44 90 GLY A O 1
ATOM 718 N N . ARG A 1 91 ? 19.145 1.950 -18.135 1.00 90.00 91 ARG A N 1
ATOM 719 C CA . ARG A 1 91 ? 18.963 0.524 -17.793 1.00 90.00 91 ARG A CA 1
ATOM 720 C C . ARG A 1 91 ? 18.133 0.285 -16.528 1.00 90.00 91 ARG A C 1
ATOM 722 O O . ARG A 1 91 ? 18.151 -0.810 -15.983 1.00 90.00 91 ARG A O 1
ATOM 729 N N . THR A 1 92 ? 17.474 1.312 -15.994 1.00 92.38 92 THR A N 1
ATOM 730 C CA . THR A 1 92 ? 16.800 1.232 -14.691 1.00 92.38 92 THR A CA 1
ATOM 731 C C . THR A 1 92 ? 15.337 1.623 -14.799 1.00 92.38 92 THR A C 1
ATOM 733 O O . THR A 1 92 ? 15.025 2.715 -15.282 1.00 92.38 92 THR A O 1
ATOM 736 N N . TRP A 1 93 ? 14.475 0.764 -14.261 1.00 95.31 93 TRP A N 1
ATOM 737 C CA . TRP A 1 93 ? 13.058 1.033 -14.059 1.00 95.31 93 TRP A CA 1
ATOM 738 C C . TRP A 1 93 ? 12.829 1.980 -12.892 1.00 95.31 93 TRP A C 1
ATOM 740 O O . TRP A 1 93 ? 13.496 1.907 -11.851 1.00 95.31 93 TRP A O 1
ATOM 750 N N . ARG A 1 94 ? 11.892 2.902 -13.077 1.00 96.19 94 ARG A N 1
ATOM 751 C CA . ARG A 1 94 ? 11.521 3.899 -12.084 1.00 96.19 94 ARG A CA 1
ATOM 752 C C . ARG A 1 94 ? 10.016 3.964 -11.942 1.00 96.19 94 ARG A C 1
ATOM 754 O O . ARG A 1 94 ? 9.314 3.949 -12.943 1.00 96.19 94 ARG A O 1
ATOM 761 N N . ILE A 1 95 ? 9.567 4.096 -10.702 1.00 96.25 95 ILE A N 1
ATOM 762 C CA . ILE A 1 95 ? 8.192 4.444 -10.364 1.00 96.25 95 ILE A CA 1
ATOM 763 C C . ILE A 1 95 ? 8.171 5.885 -9.864 1.00 96.25 95 ILE A C 1
ATOM 765 O O . ILE A 1 95 ? 9.035 6.306 -9.084 1.00 96.25 95 ILE A O 1
ATOM 769 N N . GLU A 1 96 ? 7.189 6.637 -10.330 1.00 94.69 96 GLU A N 1
ATOM 770 C CA . GLU A 1 96 ? 6.887 7.980 -9.872 1.00 94.69 96 GLU A CA 1
ATOM 771 C C . GLU A 1 96 ? 5.448 8.086 -9.406 1.00 94.69 96 GLU A C 1
ATOM 773 O O . GLU A 1 96 ? 4.570 7.456 -9.984 1.00 94.69 96 GLU A O 1
ATOM 778 N N . ASN A 1 97 ? 5.239 8.902 -8.378 1.00 91.00 97 ASN A N 1
ATOM 779 C CA . ASN A 1 97 ? 3.942 9.451 -8.014 1.00 91.00 97 ASN A CA 1
ATOM 780 C C . ASN A 1 97 ? 4.030 10.973 -8.168 1.00 91.00 97 ASN A C 1
ATOM 782 O O . ASN A 1 97 ? 5.046 11.566 -7.801 1.00 91.00 97 ASN A O 1
ATOM 786 N N . GLU A 1 98 ? 2.992 11.582 -8.723 1.00 86.88 98 GLU A N 1
ATOM 787 C CA . GLU A 1 98 ? 2.890 13.009 -9.030 1.00 86.88 98 GLU A CA 1
ATOM 788 C C . GLU A 1 98 ? 1.825 13.717 -8.178 1.00 86.88 98 GLU A C 1
ATOM 790 O O . GLU A 1 98 ? 1.568 14.903 -8.378 1.00 86.88 98 GLU A O 1
ATOM 795 N N . MET A 1 99 ? 1.214 13.040 -7.194 1.00 82.75 99 MET A N 1
ATOM 796 C CA . MET A 1 99 ? 0.337 13.726 -6.240 1.00 82.75 99 MET A CA 1
ATOM 797 C C . MET A 1 99 ? 1.095 14.874 -5.544 1.00 82.75 99 MET A C 1
ATOM 799 O O . MET A 1 99 ? 2.169 14.625 -4.994 1.00 82.75 99 MET A O 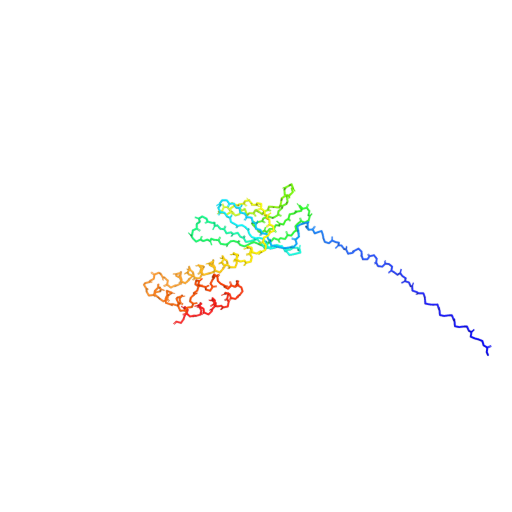1
ATOM 803 N N . PRO A 1 100 ? 0.550 16.106 -5.483 1.00 76.38 100 PRO A N 1
ATOM 804 C CA . PRO A 1 100 ? 1.278 17.273 -4.970 1.00 76.38 100 PRO A CA 1
ATOM 805 C C . P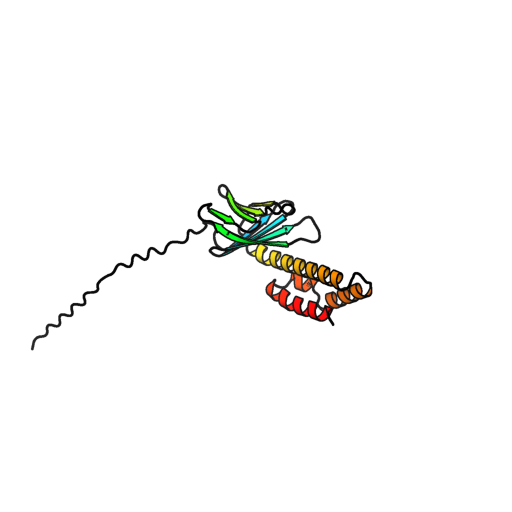RO A 1 100 ? 1.852 17.114 -3.553 1.00 76.38 100 PRO A C 1
ATOM 807 O O . PRO A 1 100 ? 2.923 17.635 -3.256 1.00 76.38 100 PRO A O 1
ATOM 810 N N . TRP A 1 101 ? 1.168 16.369 -2.682 1.00 72.44 101 TRP A N 1
ATOM 811 C CA . TRP A 1 101 ? 1.589 16.085 -1.301 1.00 72.44 101 TRP A CA 1
ATOM 812 C C . TRP A 1 101 ? 2.326 14.744 -1.136 1.00 72.44 101 TRP A C 1
ATOM 814 O O . TRP A 1 101 ? 2.665 14.368 -0.018 1.00 72.44 101 TRP A O 1
ATOM 824 N N . PHE A 1 102 ? 2.563 14.016 -2.231 1.00 73.94 102 PHE A N 1
ATOM 825 C CA . PHE A 1 102 ? 3.091 12.645 -2.232 1.00 73.94 102 PHE A CA 1
ATOM 826 C C . PHE A 1 102 ? 4.027 12.374 -3.419 1.00 73.94 102 PHE A C 1
ATOM 828 O O . PHE A 1 102 ? 4.182 11.236 -3.876 1.00 73.94 102 PHE A O 1
ATOM 835 N N . ALA A 1 103 ? 4.617 13.440 -3.962 1.00 82.62 103 ALA A N 1
ATOM 836 C CA . ALA A 1 103 ? 5.424 13.356 -5.160 1.00 82.62 103 ALA A CA 1
ATOM 837 C C . ALA A 1 103 ? 6.762 12.680 -4.847 1.00 82.62 103 ALA A C 1
ATOM 839 O O . ALA A 1 103 ? 7.539 13.146 -4.011 1.00 82.62 103 ALA A O 1
ATOM 840 N N . ALA A 1 104 ? 7.063 11.590 -5.543 1.00 85.44 104 ALA A N 1
ATOM 841 C CA . ALA A 1 104 ? 8.335 10.900 -5.397 1.00 85.44 104 ALA A CA 1
ATOM 842 C C . ALA A 1 104 ? 8.744 10.202 -6.679 1.00 85.44 104 ALA A C 1
ATOM 844 O O . ALA A 1 104 ? 7.914 9.768 -7.467 1.00 85.44 104 ALA A O 1
ATOM 845 N N . ARG A 1 105 ? 10.058 10.036 -6.826 1.00 92.19 105 ARG A N 1
ATOM 846 C CA . ARG A 1 105 ? 10.704 9.293 -7.905 1.00 92.19 105 ARG A CA 1
ATOM 847 C C . ARG A 1 105 ? 11.646 8.272 -7.306 1.00 92.19 105 ARG A C 1
ATOM 849 O O . ARG A 1 105 ? 12.592 8.635 -6.610 1.00 92.19 105 ARG A O 1
ATOM 856 N N . MET A 1 106 ? 11.422 7.001 -7.609 1.00 94.56 106 MET A N 1
ATOM 857 C CA . MET A 1 106 ? 12.172 5.898 -7.017 1.00 94.56 106 MET A CA 1
ATOM 858 C C . MET A 1 106 ? 12.648 4.942 -8.099 1.00 94.56 106 MET A C 1
ATOM 860 O O . MET A 1 106 ? 11.917 4.622 -9.031 1.00 94.56 106 MET A O 1
ATOM 864 N N . LYS A 1 107 ? 13.889 4.467 -7.971 1.00 95.50 107 LYS A N 1
ATOM 865 C CA . LYS A 1 107 ? 14.354 3.306 -8.739 1.00 95.50 107 LYS A CA 1
ATOM 866 C C . LYS A 1 107 ? 13.710 2.065 -8.136 1.00 95.50 107 LYS A C 1
ATOM 868 O O . LYS A 1 107 ? 13.725 1.939 -6.912 1.00 95.50 107 LYS A O 1
ATOM 873 N N . ILE A 1 108 ? 13.202 1.170 -8.973 1.00 94.00 108 ILE A N 1
ATOM 874 C CA . ILE A 1 108 ? 12.639 -0.099 -8.513 1.00 94.00 108 ILE A CA 1
ATOM 875 C C . ILE A 1 108 ? 13.568 -1.265 -8.841 1.00 94.00 108 ILE A C 1
ATOM 877 O O . ILE A 1 108 ? 14.319 -1.226 -9.819 1.00 94.00 108 ILE A O 1
ATOM 881 N N . LYS A 1 109 ? 13.529 -2.290 -7.995 1.00 93.31 109 LYS A N 1
ATOM 882 C CA . LYS A 1 109 ? 14.201 -3.578 -8.180 1.00 93.31 109 LYS A CA 1
ATOM 883 C C . LYS A 1 109 ? 13.233 -4.691 -7.814 1.00 93.31 109 LYS A C 1
ATOM 885 O O . LYS A 1 109 ? 12.354 -4.470 -6.986 1.00 93.31 109 LYS A O 1
ATOM 890 N N . GLU A 1 110 ? 13.388 -5.846 -8.441 1.00 90.94 110 GLU A N 1
ATOM 891 C CA . GLU A 1 110 ? 12.593 -7.029 -8.122 1.00 90.94 110 GLU A CA 1
ATOM 892 C C . GLU A 1 110 ? 12.874 -7.472 -6.678 1.00 90.94 110 GLU A C 1
ATOM 894 O O . GLU A 1 110 ? 14.035 -7.571 -6.278 1.00 90.94 110 GLU A O 1
ATOM 899 N N . ASP A 1 111 ? 11.820 -7.649 -5.880 1.00 86.88 111 ASP A N 1
ATOM 900 C CA . ASP A 1 111 ? 11.902 -8.004 -4.459 1.00 86.88 111 ASP A CA 1
ATOM 901 C C . ASP A 1 111 ? 10.551 -8.543 -3.941 1.00 86.88 111 ASP A C 1
ATOM 903 O O . ASP A 1 111 ? 9.823 -7.892 -3.183 1.00 86.88 111 ASP A O 1
ATOM 907 N N . GLU A 1 112 ? 10.184 -9.750 -4.376 1.00 81.62 112 GLU A N 1
ATOM 908 C CA . GLU A 1 112 ? 8.903 -10.377 -4.023 1.00 81.62 112 GLU A CA 1
ATOM 909 C C . GLU A 1 112 ? 8.744 -10.647 -2.527 1.00 81.62 112 GLU A C 1
ATOM 911 O O . GLU A 1 112 ? 7.679 -10.389 -1.955 1.00 81.62 112 GLU A O 1
ATOM 916 N N . LYS A 1 113 ? 9.798 -11.146 -1.873 1.00 76.44 113 LYS A N 1
ATOM 917 C CA . LYS A 1 113 ? 9.749 -11.507 -0.453 1.00 76.44 113 LYS A CA 1
ATOM 918 C C . LYS A 1 113 ? 9.432 -10.285 0.407 1.00 76.44 113 LYS A C 1
ATOM 920 O O . LYS A 1 113 ? 8.574 -10.360 1.293 1.00 76.44 113 LYS A O 1
ATOM 925 N N . VAL A 1 114 ? 10.097 -9.157 0.150 1.00 75.12 114 VAL A N 1
ATOM 926 C CA . VAL A 1 114 ? 9.852 -7.931 0.913 1.00 75.12 114 VAL A CA 1
ATOM 927 C C . VAL A 1 114 ? 8.523 -7.300 0.525 1.00 75.12 114 VAL A C 1
ATOM 929 O O . VAL A 1 114 ? 7.806 -6.859 1.420 1.00 75.12 114 VAL A O 1
ATOM 932 N N . TYR A 1 115 ? 8.145 -7.313 -0.760 1.00 77.81 115 TYR A N 1
ATOM 933 C CA . TYR A 1 115 ? 6.822 -6.850 -1.186 1.00 77.81 115 TYR A CA 1
ATOM 934 C C . TYR A 1 115 ? 5.720 -7.569 -0.403 1.00 77.81 115 TYR A C 1
ATOM 936 O O . TYR A 1 115 ? 4.978 -6.918 0.325 1.00 77.81 115 TYR A O 1
ATOM 944 N N . LYS A 1 116 ? 5.637 -8.905 -0.484 1.00 75.25 116 LYS A N 1
ATOM 945 C CA . LYS A 1 116 ? 4.526 -9.675 0.105 1.00 75.25 116 LYS A CA 1
ATOM 946 C C . LYS A 1 116 ? 4.449 -9.546 1.627 1.00 75.25 116 LYS A C 1
ATOM 948 O O . LYS A 1 116 ? 3.351 -9.476 2.172 1.00 75.25 116 LYS A O 1
ATOM 953 N N . SER A 1 117 ? 5.592 -9.495 2.309 1.00 75.81 117 SER A N 1
ATOM 954 C CA . SER A 1 117 ? 5.630 -9.359 3.770 1.00 75.81 117 SER A CA 1
ATOM 955 C C . SER A 1 117 ? 5.325 -7.938 4.243 1.00 75.81 117 SER A C 1
ATOM 957 O O . SER A 1 117 ? 4.545 -7.765 5.173 1.00 75.81 117 SER A O 1
ATOM 959 N N . GLN A 1 118 ? 5.887 -6.906 3.607 1.00 80.44 118 GLN A N 1
ATOM 960 C CA . GLN A 1 118 ? 5.717 -5.530 4.076 1.00 80.44 118 GLN A CA 1
ATOM 961 C C . GLN A 1 118 ? 4.416 -4.901 3.588 1.00 80.44 118 GLN A C 1
ATOM 963 O O . GLN A 1 118 ? 3.769 -4.200 4.362 1.00 80.44 118 GLN A O 1
ATOM 968 N N . ILE A 1 119 ? 3.987 -5.151 2.346 1.00 83.31 119 ILE A N 1
ATOM 969 C CA . ILE A 1 119 ? 2.816 -4.452 1.808 1.00 83.31 119 ILE A CA 1
ATOM 970 C C . ILE A 1 119 ? 1.519 -4.866 2.496 1.00 83.31 119 ILE A C 1
ATOM 972 O O . ILE A 1 119 ? 0.660 -4.019 2.725 1.00 83.31 119 ILE A O 1
ATOM 976 N N . ASN A 1 120 ? 1.390 -6.145 2.862 1.00 84.81 120 ASN A N 1
ATOM 977 C CA . ASN A 1 120 ? 0.217 -6.651 3.570 1.00 84.81 120 ASN A CA 1
ATOM 978 C C . ASN A 1 120 ? 0.064 -5.937 4.912 1.00 84.81 120 ASN A C 1
ATOM 980 O O . ASN A 1 120 ? -0.993 -5.378 5.187 1.00 84.81 120 ASN A O 1
ATOM 984 N N . ILE A 1 121 ? 1.150 -5.856 5.684 1.00 87.38 121 ILE A N 1
ATOM 985 C CA . ILE A 1 121 ? 1.166 -5.166 6.976 1.00 87.38 121 ILE A CA 1
ATOM 986 C C . ILE A 1 121 ? 0.758 -3.699 6.805 1.00 87.38 121 ILE A C 1
ATOM 988 O O . ILE A 1 121 ? -0.085 -3.199 7.542 1.00 87.38 121 ILE A O 1
ATOM 992 N N . GLN A 1 122 ? 1.310 -3.001 5.811 1.00 85.50 122 GLN A N 1
ATOM 993 C CA . GLN A 1 122 ? 1.009 -1.579 5.613 1.00 85.50 122 GLN A CA 1
ATOM 994 C C . GLN A 1 122 ? -0.435 -1.355 5.144 1.00 85.50 122 GLN A C 1
ATOM 996 O O . GLN A 1 122 ? -1.096 -0.450 5.644 1.00 85.50 122 GLN A O 1
ATOM 1001 N N . LYS A 1 123 ? -0.962 -2.212 4.259 1.00 85.31 123 LYS A N 1
ATOM 1002 C CA . LYS A 1 123 ? -2.378 -2.201 3.856 1.00 85.31 123 LYS A CA 1
ATOM 1003 C C . LYS A 1 123 ? -3.314 -2.444 5.037 1.00 85.31 123 LYS A C 1
ATOM 1005 O O . LYS A 1 123 ? -4.320 -1.750 5.170 1.00 85.31 123 LYS A O 1
ATOM 1010 N N . ASN A 1 124 ? -2.968 -3.380 5.914 1.00 90.50 124 ASN A N 1
ATOM 1011 C CA . ASN A 1 124 ? -3.755 -3.695 7.103 1.00 90.50 124 ASN A CA 1
ATOM 1012 C C . ASN A 1 124 ? -3.770 -2.531 8.100 1.00 90.50 124 ASN A C 1
ATOM 1014 O O . ASN A 1 124 ? -4.839 -2.115 8.540 1.00 90.50 124 ASN A O 1
ATOM 1018 N N . LEU A 1 125 ? -2.601 -1.959 8.406 1.00 87.38 125 LEU A N 1
ATOM 1019 C CA . LEU A 1 125 ? -2.485 -0.820 9.321 1.00 87.38 125 LEU A CA 1
ATOM 1020 C C . LEU A 1 125 ? -3.168 0.443 8.770 1.00 87.38 125 LEU A C 1
ATOM 1022 O O . LEU A 1 125 ? -3.802 1.177 9.527 1.00 87.38 125 LEU A O 1
ATOM 1026 N N . ALA A 1 126 ? -3.084 0.688 7.457 1.00 85.12 126 ALA A N 1
ATOM 1027 C CA . ALA A 1 126 ? -3.794 1.792 6.810 1.00 85.12 126 ALA A CA 1
ATOM 1028 C C . ALA A 1 126 ? -5.319 1.617 6.909 1.00 85.12 126 ALA A C 1
ATOM 1030 O O . ALA A 1 126 ? -6.036 2.568 7.225 1.00 85.12 126 ALA A O 1
ATOM 1031 N N . LEU A 1 127 ? -5.818 0.393 6.701 1.00 88.75 127 LEU A N 1
ATOM 1032 C CA . LEU A 1 127 ? -7.236 0.080 6.861 1.00 88.75 127 LEU A CA 1
ATOM 1033 C C . LEU A 1 127 ? -7.701 0.261 8.312 1.00 88.75 127 LEU A C 1
ATOM 1035 O O . LEU A 1 127 ? -8.733 0.890 8.541 1.00 88.75 127 LEU A O 1
ATOM 1039 N N . GLU A 1 128 ? -6.933 -0.248 9.280 1.00 89.00 128 GLU A N 1
ATOM 1040 C CA . GLU A 1 128 ? -7.213 -0.075 10.708 1.00 89.00 128 GLU A CA 1
ATOM 1041 C C . GLU A 1 128 ? -7.345 1.408 11.067 1.00 89.00 128 GLU A C 1
ATOM 1043 O O . GLU A 1 128 ? -8.313 1.809 11.717 1.00 89.00 128 GLU A O 1
ATOM 1048 N N . ARG A 1 129 ? -6.395 2.228 10.604 1.00 86.50 129 ARG A N 1
ATOM 1049 C CA . ARG A 1 129 ? -6.386 3.670 10.847 1.00 86.50 129 ARG A CA 1
ATOM 1050 C C . ARG A 1 129 ? -7.599 4.364 10.239 1.00 86.50 129 ARG A C 1
ATOM 1052 O O . ARG A 1 129 ? -8.232 5.164 10.921 1.00 86.50 129 ARG A O 1
ATOM 1059 N N . LYS A 1 130 ? -7.938 4.049 8.990 1.00 86.12 130 LYS A N 1
ATOM 1060 C CA . LYS A 1 130 ? -9.109 4.628 8.331 1.00 86.12 130 LYS A CA 1
ATOM 1061 C C . LYS A 1 130 ? -10.390 4.326 9.111 1.00 86.12 130 LYS A C 1
ATOM 1063 O O . LYS A 1 130 ? -11.177 5.234 9.351 1.00 86.12 130 LYS A O 1
ATOM 1068 N N . GLY A 1 131 ? -10.578 3.089 9.574 1.00 89.12 131 GLY A N 1
ATOM 1069 C CA . GLY A 1 131 ? -11.765 2.763 10.367 1.00 89.12 131 GLY A CA 1
ATOM 1070 C C . GLY A 1 131 ? -11.767 3.378 11.771 1.00 89.12 131 GLY A C 1
ATOM 1071 O O . GLY A 1 131 ? -12.842 3.700 12.268 1.00 89.12 131 GLY A O 1
ATOM 1072 N N . TYR A 1 132 ? -10.602 3.620 12.390 1.00 90.88 132 TYR A N 1
ATOM 1073 C CA . TYR A 1 132 ? -10.509 4.460 13.596 1.00 90.88 132 TYR A CA 1
ATOM 1074 C C . TYR A 1 132 ? -11.064 5.865 13.322 1.00 90.88 132 TYR A C 1
ATOM 1076 O O . TYR A 1 132 ? -11.913 6.359 14.061 1.00 90.88 132 TYR A O 1
ATOM 1084 N N . GLU A 1 133 ? -10.600 6.508 12.249 1.00 90.06 133 GLU A N 1
ATOM 1085 C CA . GLU A 1 133 ? -11.013 7.868 11.890 1.00 90.06 133 GLU A CA 1
ATOM 1086 C C . GLU A 1 133 ? -12.507 7.941 11.557 1.00 90.06 133 GLU A C 1
ATOM 1088 O O . GLU A 1 133 ? -13.193 8.854 12.015 1.00 90.06 133 GLU A O 1
ATOM 1093 N N . GLU A 1 134 ? -13.028 6.958 10.820 1.00 90.94 134 GLU A N 1
ATOM 1094 C CA . GLU A 1 134 ? -14.457 6.834 10.514 1.00 90.94 134 GLU A CA 1
ATOM 1095 C C . GLU A 1 134 ? -15.295 6.657 11.788 1.00 90.94 134 GLU A C 1
ATOM 1097 O O . GLU A 1 134 ? -16.262 7.390 11.987 1.00 90.94 134 GLU A O 1
ATOM 1102 N N . TYR A 1 135 ? -14.889 5.763 12.693 1.00 92.75 135 TYR A N 1
ATOM 1103 C CA . TYR A 1 135 ? -15.604 5.519 13.947 1.00 92.75 135 TYR A CA 1
ATOM 1104 C C . TYR A 1 135 ? -15.720 6.786 14.805 1.00 92.75 135 TYR A C 1
ATOM 1106 O O . TYR A 1 135 ? -16.809 7.128 15.265 1.00 92.75 135 TYR A O 1
ATOM 1114 N N . PHE A 1 136 ? -14.622 7.525 14.995 1.00 93.31 136 PHE A N 1
ATOM 1115 C CA . PHE A 1 136 ? -14.645 8.745 15.811 1.00 93.31 136 PHE A CA 1
ATOM 1116 C C . PHE A 1 136 ? -15.308 9.931 15.113 1.00 93.31 136 PHE A C 1
ATOM 1118 O O . PHE A 1 136 ? -15.848 10.807 15.788 1.00 93.31 136 PHE A O 1
ATOM 1125 N N . LYS A 1 137 ? -15.337 9.949 13.778 1.00 91.50 137 LYS A N 1
ATOM 1126 C CA . LYS A 1 137 ? -16.163 10.895 13.026 1.00 91.50 137 LYS A CA 1
ATOM 1127 C C . LYS A 1 137 ? -17.658 10.641 13.250 1.00 91.50 137 LYS A C 1
ATOM 1129 O O . LYS A 1 137 ? -18.418 11.599 13.329 1.00 91.50 137 LYS A O 1
ATOM 1134 N N . GLU A 1 138 ? -18.073 9.379 13.356 1.00 90.94 138 GLU A N 1
ATOM 1135 C CA . GLU A 1 138 ? -19.475 8.991 13.564 1.00 90.94 138 GLU A CA 1
ATOM 1136 C C . GLU A 1 138 ? -19.929 9.127 15.025 1.00 90.94 138 GLU A C 1
ATOM 1138 O O . GLU A 1 138 ? -21.007 9.654 15.291 1.00 90.94 138 GLU A O 1
ATOM 1143 N N . LYS A 1 139 ? -19.126 8.644 15.978 1.00 90.38 139 LYS A N 1
ATOM 1144 C CA . LYS A 1 139 ? -19.485 8.579 17.407 1.00 90.38 139 LYS A CA 1
ATOM 1145 C C . LYS A 1 139 ? -19.063 9.810 18.210 1.00 90.38 139 LYS A C 1
ATOM 1147 O O . LYS A 1 139 ? -19.556 10.016 19.317 1.00 90.38 139 LYS A O 1
ATOM 1152 N N . GLY A 1 140 ? -18.155 10.621 17.669 1.00 87.69 140 GLY A N 1
ATOM 1153 C CA . GLY A 1 140 ? -17.477 11.682 18.404 1.00 87.69 140 GLY A CA 1
ATOM 1154 C C . GLY A 1 140 ? -16.398 11.149 19.355 1.00 87.69 140 GLY A C 1
ATOM 1155 O O . GLY A 1 140 ? -16.389 9.985 19.754 1.00 87.69 140 GLY A O 1
ATOM 1156 N N . SER A 1 141 ? -15.470 12.023 19.744 1.00 88.56 141 SER A N 1
ATOM 1157 C CA . SER A 1 141 ? -14.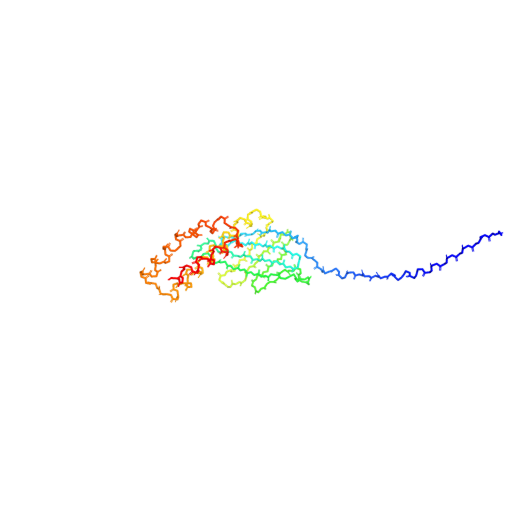341 11.694 20.631 1.00 88.56 141 SER A CA 1
ATOM 1158 C C . SER A 1 141 ? -14.720 11.738 22.115 1.00 88.56 141 SER A C 1
ATOM 1160 O O . SER A 1 141 ? -14.092 12.440 22.906 1.00 88.56 141 SER A O 1
ATOM 1162 N N . THR A 1 142 ? -15.777 11.023 22.501 1.00 93.12 142 THR A N 1
ATOM 1163 C CA . THR A 1 142 ? -16.201 10.925 23.905 1.00 93.12 142 THR A CA 1
ATOM 1164 C C . THR A 1 142 ? -15.375 9.885 24.668 1.00 93.12 142 THR A C 1
ATOM 1166 O O . THR A 1 142 ? -14.731 9.007 24.081 1.00 93.12 142 THR A O 1
ATOM 1169 N N . VAL A 1 143 ? -15.397 9.964 26.004 1.00 93.19 143 VAL A N 1
ATOM 1170 C CA . VAL A 1 143 ? -14.756 8.963 26.877 1.00 93.19 143 VAL A CA 1
ATOM 1171 C C . VAL A 1 143 ? -15.346 7.573 26.626 1.00 93.19 143 VAL A C 1
ATOM 1173 O O . VAL A 1 143 ? -14.597 6.609 26.493 1.00 93.19 143 VAL A O 1
ATOM 1176 N N . GLU A 1 144 ? -16.669 7.484 26.489 1.00 93.50 144 GLU A N 1
ATOM 1177 C CA . GLU A 1 144 ? -17.389 6.241 26.202 1.00 93.50 144 GLU A CA 1
ATOM 1178 C C . GLU A 1 144 ? -16.970 5.638 24.856 1.00 93.50 144 GLU A C 1
ATOM 1180 O O . GLU A 1 144 ? -16.545 4.484 24.805 1.00 93.50 144 GLU A O 1
ATOM 1185 N N . ALA A 1 145 ? -16.973 6.435 23.779 1.00 92.12 145 ALA A N 1
ATOM 1186 C CA . ALA A 1 145 ? -16.557 5.971 22.457 1.00 92.12 145 ALA A CA 1
ATOM 1187 C C . ALA A 1 145 ? -15.095 5.493 22.459 1.00 92.12 145 ALA A C 1
ATOM 1189 O O . ALA A 1 145 ? -14.770 4.481 21.835 1.00 92.12 145 ALA A O 1
ATOM 1190 N N . THR A 1 146 ? -14.226 6.184 23.204 1.00 94.44 146 THR A N 1
ATOM 1191 C CA . THR A 1 146 ? -12.816 5.808 23.382 1.00 94.44 146 THR A CA 1
ATOM 1192 C C . THR A 1 146 ? -12.669 4.472 24.108 1.00 94.44 146 THR A C 1
ATOM 1194 O O . THR A 1 146 ? -11.890 3.616 23.680 1.00 94.44 146 THR A O 1
ATOM 1197 N N . GLN A 1 147 ? -13.430 4.265 25.185 1.00 95.31 147 GLN A N 1
ATOM 1198 C CA . GLN A 1 147 ? -13.420 3.021 25.954 1.00 95.31 147 GLN A CA 1
ATOM 1199 C C . GLN A 1 147 ? -13.974 1.845 25.145 1.00 95.31 147 GLN A C 1
ATOM 1201 O O . GLN A 1 147 ? -13.333 0.793 25.108 1.00 95.31 147 GLN A O 1
ATOM 1206 N N . GLN A 1 148 ? -15.100 2.030 24.446 1.00 94.62 148 GLN A N 1
ATOM 1207 C CA . GLN A 1 148 ? -15.686 1.009 23.574 1.00 94.62 148 GLN A CA 1
ATOM 1208 C C . GLN A 1 148 ? -14.698 0.601 22.477 1.00 94.62 148 GLN A C 1
ATOM 1210 O O . GLN A 1 148 ? -14.388 -0.584 22.337 1.00 94.62 148 GLN A O 1
ATOM 1215 N N . TYR A 1 149 ? -14.125 1.575 21.759 1.00 95.06 149 TYR A N 1
ATOM 1216 C CA . TYR A 1 149 ? -13.149 1.295 20.707 1.00 95.06 149 TYR A CA 1
ATOM 1217 C C . TYR A 1 149 ? -11.936 0.532 21.252 1.00 95.06 149 TYR A C 1
ATOM 1219 O O . TYR A 1 149 ? -11.534 -0.487 20.689 1.00 95.06 149 TYR A O 1
ATOM 1227 N N . GLY A 1 150 ? -11.372 0.985 22.377 1.00 94.38 150 GLY A N 1
ATOM 1228 C CA . GLY A 1 150 ? -10.232 0.334 23.021 1.00 94.38 150 GLY A CA 1
ATOM 1229 C C . GLY A 1 150 ? -10.527 -1.105 23.457 1.00 94.38 150 GLY A C 1
ATOM 1230 O O . GLY A 1 150 ? -9.711 -1.998 23.217 1.00 94.38 150 GLY A O 1
ATOM 1231 N N . ALA A 1 151 ? -11.699 -1.349 24.049 1.00 94.81 151 ALA A N 1
ATOM 1232 C CA . ALA A 1 151 ? -12.117 -2.672 24.508 1.00 94.81 151 ALA A CA 1
ATOM 1233 C C . ALA A 1 151 ? -12.319 -3.648 23.341 1.00 94.81 151 ALA A C 1
ATOM 1235 O O . ALA A 1 151 ? -11.766 -4.751 23.357 1.00 94.81 151 ALA A O 1
ATOM 1236 N N . VAL A 1 152 ? -13.050 -3.234 22.301 1.00 96.12 152 VAL A N 1
ATOM 1237 C CA . VAL A 1 152 ? -13.303 -4.069 21.117 1.00 96.12 152 VAL A CA 1
ATOM 1238 C C . VAL A 1 152 ? -12.002 -4.322 20.353 1.00 96.12 152 VAL A C 1
ATOM 1240 O O . VAL A 1 152 ? -11.701 -5.466 20.014 1.00 96.12 152 VAL A O 1
ATOM 1243 N N . ARG A 1 153 ? -11.160 -3.299 20.163 1.00 95.12 153 ARG A N 1
ATOM 1244 C CA . ARG A 1 153 ? -9.853 -3.450 19.503 1.00 95.12 153 ARG A CA 1
ATOM 1245 C C . ARG A 1 153 ? -8.956 -4.457 20.221 1.00 95.12 153 ARG A C 1
ATOM 1247 O O . ARG A 1 153 ? -8.295 -5.253 19.559 1.00 95.12 153 ARG A O 1
ATOM 1254 N N . LYS A 1 154 ? -8.946 -4.438 21.559 1.00 94.62 154 LYS A N 1
ATOM 1255 C CA . LYS A 1 154 ? -8.196 -5.400 22.379 1.00 94.62 154 LYS A CA 1
ATOM 1256 C C . LYS A 1 154 ? -8.788 -6.810 22.294 1.00 94.62 154 LYS A C 1
ATOM 1258 O O . LYS A 1 154 ? -8.027 -7.760 22.174 1.00 94.62 154 LYS A O 1
ATOM 1263 N N . LYS A 1 155 ? -10.120 -6.953 22.323 1.00 96.00 155 LYS A N 1
ATOM 1264 C CA . LYS A 1 155 ? -10.818 -8.250 22.213 1.00 96.00 155 LYS A CA 1
ATOM 1265 C C . LYS A 1 155 ? -10.462 -8.997 20.924 1.00 96.00 155 LYS A C 1
ATOM 1267 O O . LYS A 1 155 ? -10.320 -10.213 20.954 1.00 96.00 155 LYS A O 1
ATOM 1272 N N . PHE A 1 156 ? -10.332 -8.272 19.817 1.00 95.75 156 PHE A N 1
ATOM 1273 C CA . PHE A 1 156 ? -9.985 -8.839 18.511 1.00 95.75 156 PHE A CA 1
ATOM 1274 C C . PHE A 1 156 ? -8.473 -8.879 18.230 1.00 95.75 156 PHE A C 1
ATOM 1276 O O . PHE A 1 156 ? -8.080 -9.383 17.187 1.00 95.75 156 PHE A O 1
ATOM 1283 N N . ASP A 1 157 ? -7.637 -8.332 19.119 1.00 95.06 157 ASP A N 1
ATOM 1284 C CA . ASP A 1 157 ? -6.182 -8.207 18.945 1.00 95.06 157 ASP A CA 1
ATOM 1285 C C . ASP A 1 157 ? -5.760 -7.665 17.561 1.00 95.06 157 ASP A C 1
ATOM 1287 O O . ASP A 1 157 ? -4.900 -8.203 16.860 1.00 95.06 157 ASP A O 1
ATOM 1291 N N . ILE A 1 158 ? -6.411 -6.576 17.134 1.00 92.69 158 ILE A N 1
ATOM 1292 C CA . ILE A 1 158 ? -6.326 -6.081 15.748 1.00 92.69 158 ILE A CA 1
ATOM 1293 C C . ILE A 1 158 ? -4.894 -5.783 15.301 1.00 92.69 158 ILE A C 1
ATOM 1295 O O . ILE A 1 158 ? -4.552 -6.036 14.148 1.00 92.69 158 ILE A O 1
ATOM 1299 N N . TYR A 1 159 ? -4.043 -5.290 16.202 1.00 89.19 159 TYR A N 1
ATOM 1300 C CA . TYR A 1 159 ? -2.651 -4.995 15.868 1.00 89.19 159 TYR A CA 1
ATOM 1301 C C . TYR A 1 159 ? -1.854 -6.266 15.533 1.00 89.19 159 TYR A C 1
ATOM 1303 O O . TYR A 1 159 ? -1.111 -6.296 14.547 1.00 89.19 159 TYR A O 1
ATOM 1311 N N . GLN A 1 160 ? -2.029 -7.335 16.315 1.00 92.56 160 GLN A N 1
ATOM 1312 C CA . GLN A 1 160 ? -1.391 -8.618 16.036 1.00 92.56 160 GLN A CA 1
ATOM 1313 C C . GLN A 1 160 ? -1.889 -9.193 14.707 1.00 92.56 160 GLN A C 1
ATOM 1315 O O . GLN A 1 160 ? -1.085 -9.617 13.878 1.00 92.56 160 GLN A O 1
ATOM 1320 N N . LEU A 1 161 ? -3.199 -9.140 14.450 1.00 93.69 161 LEU A N 1
ATOM 1321 C CA . LEU A 1 161 ? -3.770 -9.599 13.180 1.00 93.69 161 LEU A CA 1
ATOM 1322 C C . LEU A 1 161 ? -3.238 -8.791 11.986 1.00 93.69 161 LEU A C 1
ATOM 1324 O O . LEU A 1 161 ? -2.866 -9.372 10.967 1.00 93.69 161 LEU A O 1
ATOM 1328 N N . ALA A 1 162 ? -3.122 -7.467 12.119 1.00 90.94 162 ALA A N 1
ATOM 1329 C CA . ALA A 1 162 ? -2.623 -6.591 11.060 1.00 90.94 162 ALA A CA 1
ATOM 1330 C C . ALA A 1 162 ? -1.179 -6.917 10.651 1.00 90.94 162 ALA A C 1
ATOM 1332 O O . ALA A 1 162 ? -0.812 -6.730 9.490 1.00 90.94 162 ALA A O 1
ATOM 1333 N N . THR A 1 163 ? -0.370 -7.412 11.591 1.00 88.88 163 THR A N 1
ATOM 1334 C CA . THR A 1 163 ? 1.052 -7.718 11.378 1.00 88.88 163 THR A CA 1
ATOM 1335 C C . THR A 1 163 ? 1.335 -9.166 10.976 1.00 88.88 163 THR A C 1
ATOM 1337 O O . THR A 1 163 ? 2.443 -9.455 10.525 1.00 88.88 163 THR A O 1
ATOM 1340 N N . THR A 1 164 ? 0.357 -10.066 11.107 1.00 90.12 164 THR A N 1
ATOM 1341 C CA . THR A 1 164 ? 0.547 -11.512 10.888 1.00 90.12 164 THR A CA 1
ATOM 1342 C C . THR A 1 164 ? -0.248 -12.077 9.718 1.00 90.12 164 THR A C 1
ATOM 1344 O O . THR A 1 164 ? 0.222 -13.013 9.074 1.00 90.12 164 THR A O 1
ATOM 1347 N N . LEU A 1 165 ? -1.418 -11.513 9.416 1.00 91.69 165 LEU A N 1
ATOM 1348 C CA . LEU A 1 165 ? -2.287 -11.994 8.345 1.00 91.69 165 LEU A CA 1
ATOM 1349 C C . LEU A 1 165 ? -1.930 -11.384 6.985 1.00 91.69 165 LEU A C 1
ATOM 1351 O O . LEU A 1 165 ? -1.460 -10.244 6.883 1.00 91.69 165 LEU A O 1
ATOM 1355 N N . THR A 1 166 ? -2.233 -12.110 5.906 1.00 90.19 166 THR A N 1
ATOM 1356 C CA . THR A 1 166 ? -2.288 -11.495 4.574 1.00 90.19 166 THR A CA 1
ATOM 1357 C C . THR A 1 166 ? -3.390 -10.436 4.524 1.00 90.19 166 THR A C 1
ATOM 1359 O O . THR A 1 166 ? -4.316 -10.440 5.336 1.00 90.19 166 THR A O 1
ATOM 1362 N N . HIS A 1 167 ? -3.336 -9.522 3.550 1.00 89.38 167 HIS A N 1
ATOM 1363 C CA . HIS A 1 167 ? -4.356 -8.476 3.461 1.00 89.38 167 HIS A CA 1
ATOM 1364 C C . HIS A 1 167 ? -5.775 -9.037 3.268 1.00 89.38 167 HIS A C 1
ATOM 1366 O O . HIS A 1 167 ? -6.722 -8.542 3.871 1.00 89.38 167 HIS A O 1
ATOM 1372 N N . ALA A 1 168 ? -5.923 -10.106 2.479 1.00 90.75 168 ALA A N 1
ATOM 1373 C CA . ALA A 1 168 ? -7.217 -10.745 2.245 1.00 90.75 168 ALA A CA 1
ATOM 1374 C C . ALA A 1 168 ? -7.796 -11.386 3.519 1.00 90.75 168 ALA A C 1
ATOM 1376 O O . ALA A 1 168 ? -8.973 -11.202 3.816 1.00 90.75 168 ALA A O 1
ATOM 1377 N N . GLU A 1 169 ? -6.970 -12.092 4.294 1.00 95.19 169 GLU A N 1
ATOM 1378 C CA . GLU A 1 169 ? -7.380 -12.681 5.576 1.00 95.19 169 GLU A CA 1
ATOM 1379 C C . GLU A 1 169 ? -7.718 -11.595 6.603 1.00 95.19 169 GLU A C 1
ATOM 1381 O O . GLU A 1 169 ? -8.736 -11.677 7.292 1.00 95.19 169 GLU A O 1
ATOM 1386 N N . PHE A 1 170 ? -6.915 -10.528 6.659 1.00 94.88 170 PHE A N 1
ATOM 1387 C CA . PHE A 1 170 ? -7.165 -9.405 7.556 1.00 94.88 170 PHE A CA 1
ATOM 1388 C C . PHE A 1 170 ? -8.494 -8.707 7.257 1.00 94.88 170 PHE A C 1
ATOM 1390 O O . PHE A 1 170 ? -9.203 -8.351 8.192 1.00 94.88 170 PHE A O 1
ATOM 1397 N N . LEU A 1 171 ? -8.881 -8.547 5.984 1.00 95.19 171 LEU A N 1
ATOM 1398 C CA . LEU A 1 171 ? -10.178 -7.959 5.617 1.00 95.19 171 LEU A CA 1
ATOM 1399 C C . LEU A 1 171 ? -11.363 -8.714 6.238 1.00 95.19 171 LEU A C 1
ATOM 1401 O O . LEU A 1 171 ? -12.341 -8.083 6.645 1.00 95.19 171 LEU A O 1
ATOM 1405 N N . VAL A 1 172 ? -11.268 -10.043 6.340 1.00 97.12 172 VAL A N 1
ATOM 1406 C CA . VAL A 1 172 ? -12.310 -10.886 6.943 1.00 97.12 172 VAL A CA 1
ATOM 1407 C C . VAL A 1 172 ? -12.403 -10.639 8.448 1.00 97.12 172 VAL A C 1
ATOM 1409 O O . VAL A 1 172 ? -13.489 -10.361 8.958 1.00 97.12 172 VAL A O 1
ATOM 1412 N N . GLU A 1 173 ? -11.279 -10.685 9.165 1.00 97.25 173 GLU A N 1
ATOM 1413 C CA . GLU A 1 173 ? -11.266 -10.434 10.613 1.00 97.25 173 GLU A CA 1
ATOM 1414 C C . GLU A 1 173 ? -11.638 -8.983 10.950 1.00 97.25 173 GLU A C 1
ATOM 1416 O O . GLU A 1 173 ? -12.405 -8.719 11.880 1.00 97.25 173 GLU A O 1
ATOM 1421 N N . TYR A 1 174 ? -11.187 -8.030 10.135 1.00 96.12 174 TYR A N 1
ATOM 1422 C CA . TYR A 1 174 ? -11.506 -6.618 10.294 1.00 96.12 174 TYR A CA 1
ATOM 1423 C C . TYR A 1 174 ? -13.004 -6.332 10.109 1.00 96.12 174 TYR A C 1
ATOM 1425 O O . TYR A 1 174 ? -13.562 -5.459 10.776 1.00 96.12 174 TYR A O 1
ATOM 1433 N N . ALA A 1 175 ? -13.698 -7.085 9.249 1.00 95.69 175 ALA A N 1
ATOM 1434 C CA . ALA A 1 175 ? -15.148 -6.973 9.105 1.00 95.69 175 ALA A CA 1
ATOM 1435 C C . ALA A 1 175 ? -15.889 -7.375 10.392 1.00 95.69 175 ALA A C 1
ATOM 1437 O O . ALA A 1 175 ? -16.822 -6.678 10.794 1.00 95.69 175 ALA A O 1
ATOM 1438 N N . LYS A 1 176 ? -15.441 -8.442 11.070 1.00 96.69 176 LYS A N 1
ATOM 1439 C CA . LYS A 1 17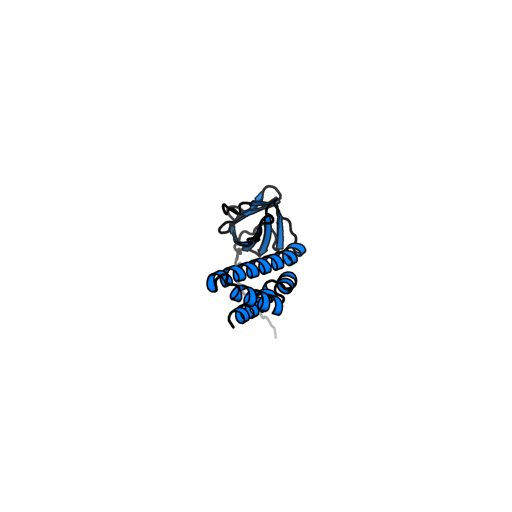6 ? -16.001 -8.876 12.363 1.00 96.69 176 LYS A CA 1
ATOM 1440 C C . LYS A 1 176 ? -15.762 -7.829 13.451 1.00 96.69 176 LYS A C 1
ATOM 1442 O O . LYS A 1 176 ? -16.677 -7.500 14.199 1.00 96.69 176 LYS A O 1
ATOM 1447 N N . PHE A 1 177 ? -14.561 -7.255 13.488 1.00 96.31 177 PHE A N 1
ATOM 1448 C CA . PHE A 1 177 ? -14.232 -6.148 14.384 1.00 96.31 177 PHE A CA 1
ATOM 1449 C C . PHE A 1 177 ? -15.150 -4.937 14.180 1.00 96.31 177 PHE A C 1
ATOM 1451 O O . PHE A 1 177 ? -15.707 -4.419 15.145 1.00 96.31 177 PHE A O 1
ATOM 1458 N N . LYS A 1 178 ? -15.373 -4.519 12.927 1.00 94.50 178 LYS A N 1
ATOM 1459 C CA . LYS A 1 178 ? -16.296 -3.414 12.623 1.00 94.50 178 LYS A CA 1
ATOM 1460 C C . LYS A 1 178 ? -17.738 -3.713 13.023 1.00 94.50 178 LYS A C 1
ATOM 1462 O O . LYS A 1 178 ? -18.438 -2.792 13.428 1.00 94.50 178 LYS A O 1
ATOM 1467 N N . ALA A 1 179 ? -18.190 -4.959 12.890 1.00 94.12 179 ALA A N 1
ATOM 1468 C CA . ALA A 1 179 ? -19.519 -5.354 13.347 1.00 94.12 179 ALA A CA 1
ATOM 1469 C C . ALA A 1 179 ? -19.635 -5.216 14.874 1.00 94.12 179 ALA A C 1
ATOM 1471 O O . ALA A 1 179 ? -20.565 -4.577 15.351 1.00 94.12 179 ALA A O 1
ATOM 1472 N N . ALA A 1 180 ? -18.631 -5.684 15.619 1.00 94.19 180 ALA A N 1
ATOM 1473 C CA . ALA A 1 180 ? -18.597 -5.585 17.078 1.00 94.19 180 ALA A CA 1
ATOM 1474 C C . ALA A 1 180 ? -18.483 -4.144 17.618 1.00 94.19 180 ALA A C 1
ATOM 1476 O O . ALA A 1 180 ? -18.821 -3.901 18.768 1.00 94.19 180 ALA A O 1
ATOM 1477 N N . LEU A 1 181 ? -18.009 -3.179 16.819 1.00 92.25 181 LEU A N 1
ATOM 1478 C CA . LEU A 1 181 ? -18.031 -1.750 17.176 1.00 92.25 181 LEU A CA 1
ATOM 1479 C C . LEU A 1 181 ? -19.425 -1.106 17.054 1.00 92.25 181 LEU A C 1
ATOM 1481 O O . LEU A 1 181 ? -19.606 0.038 17.471 1.00 92.25 181 LEU A O 1
ATOM 1485 N N . ARG A 1 182 ? -20.378 -1.784 16.407 1.00 86.88 182 ARG A N 1
ATOM 1486 C CA . ARG A 1 182 ? -21.741 -1.280 16.170 1.00 86.88 182 ARG A CA 1
ATOM 1487 C C . ARG A 1 182 ? -22.773 -1.857 17.137 1.00 86.88 182 ARG A C 1
ATOM 1489 O O . ARG A 1 182 ? -23.880 -1.324 17.179 1.00 86.88 182 ARG A O 1
ATOM 1496 N N . GLU A 1 183 ? -22.408 -2.920 17.847 1.00 78.50 183 GLU A N 1
ATOM 1497 C CA . GLU A 1 183 ? -23.144 -3.497 18.980 1.00 78.50 183 GLU A CA 1
ATOM 1498 C C . GLU A 1 183 ? -22.966 -2.630 20.232 1.00 78.50 183 GLU A C 1
ATOM 1500 O O . GLU A 1 183 ? -23.972 -2.466 20.955 1.00 78.50 183 GLU A O 1
#

Radius of gyration: 25.98 Å; chains: 1; bounding box: 42×76×86 Å

Sequence (183 aa):
MKISVLLLFLLIASKSNSQALSIPRSDLADGYYRGHSFMMAGYVRVSNDTAIADFIQLDKMPRDLHTDTLFYDAVEETWKGKTARLYKKGRTWRIENEMPWFAARMKIKEDEKVYKSQINIQKNLALERKGYEEYFKEKGSTVEATQQYGAVRKKFDIYQLATTLTHAEFLVEYAKFKAALRE

pLDDT: mean 82.81, std 17.45, range [33.19, 97.25]

Secondary structure (DSSP, 8-state):
----------------------PPPPSSPSEEEEEE-SSEEEEEEEETTEEEEEEEESSSSS--EEEEEEEEETTTTEEE-SSEEEEEETTEEEEEE--TTS-EEEEEEE-HHHHHHHHHHHHHHHHHHHHHHHHHHHH-S-HHHHHHHHHHHHHTTHHHHHHHS-HHHHHHHHHHHHHHTT-

Foldseek 3Di:
DDDDDDDDPPDPPPPPPPPVVPPQWQPDDAAWKWWDDPFKIWIWGDDTQKIKIWMWGDPDPPTDIDIWIWGQDNVQSWTDTPFKIWHDDPNWIWIFGRDPVRTDITTMDGDHPCNQQPVQLSLLSNVVVVVVVVQCVVPPPDPVSVVLLVVLCVVLVSNVCSNPDGNVVSVVSVVVSVVSSVD